Protein AF-A0A4V0I2Q4-F1 (afdb_monomer)

Foldseek 3Di:
DDDDPPPPVPPVVQCVQDWDFLVRCCVPQVQHSVNQVVCVVVVQWDWDQDPVRTTTTRPNSVVVCCVVVVDDRPPPPPCPDDDDDD

Nearest PDB structures (foldseek):
  6ama-assembly1_B  TM=7.730E-01  e=5.153E-02  Streptomyces venezuelae
  6amk-assembly1_B  TM=8.089E-01  e=1.285E-01  Streptomyces venezuelae
  4r4e-assembly1_B  TM=6.781E-01  e=1.285E-01  Bacillus subtilis subsp. subtilis str. 168
  5i44-assembly1_D  TM=6.642E-01  e=3.207E-01  Bacillus subtilis subsp. subtilis str. 168
  5i44-assembly4_F-2  TM=6.438E-01  e=4.744E-01  Bacillus subtilis subsp. subtilis str. 168

pLDDT: mean 71.23, std 17.17, range [42.06, 89.38]

Sequence (86 aa):
MGGTQMAEMGNAAIFASGSLTISGLEKEFSIKKTRAYVLMQEGKLPFSKAASGRRLIPRAAVMRLLAEGLVQQPHVTRVEAAHAGA

Structure (mmCIF, N/CA/C/O backbone):
data_AF-A0A4V0I2Q4-F1
#
_entry.id   AF-A0A4V0I2Q4-F1
#
loop_
_atom_site.group_PDB
_atom_site.id
_atom_site.type_sym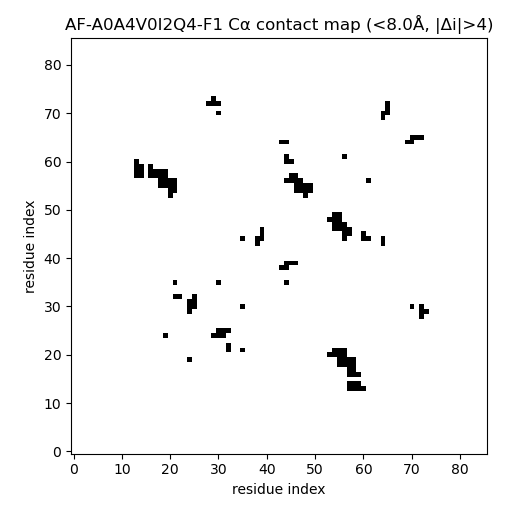bol
_atom_site.label_atom_id
_atom_site.label_alt_id
_atom_site.label_comp_id
_atom_site.label_asym_id
_atom_site.label_entity_id
_atom_site.label_seq_id
_atom_site.pdbx_PDB_ins_code
_atom_site.Cartn_x
_atom_site.Cartn_y
_atom_site.Cartn_z
_atom_site.occupancy
_atom_site.B_iso_or_equiv
_atom_site.auth_seq_id
_atom_site.auth_comp_id
_atom_site.auth_asym_id
_atom_site.auth_atom_id
_atom_site.pdbx_PDB_model_num
ATOM 1 N N . MET A 1 1 ? 7.777 -33.169 -20.187 1.00 42.97 1 MET A N 1
ATOM 2 C CA . MET A 1 1 ? 8.509 -31.904 -19.978 1.00 42.97 1 MET A CA 1
ATOM 3 C C . MET A 1 1 ? 7.699 -31.076 -19.000 1.00 42.97 1 MET A C 1
ATOM 5 O O . MET A 1 1 ? 6.633 -30.598 -19.358 1.00 42.97 1 MET A O 1
ATOM 9 N N . GLY A 1 2 ? 8.118 -31.077 -17.735 1.00 45.59 2 GLY A N 1
ATOM 10 C CA . GLY A 1 2 ? 7.490 -30.288 -16.678 1.00 45.59 2 GLY A CA 1
ATOM 11 C C . GLY A 1 2 ? 7.974 -28.841 -16.719 1.00 45.59 2 GLY A C 1
ATOM 12 O O . GLY A 1 2 ? 9.059 -28.570 -17.228 1.00 45.59 2 GLY A O 1
ATOM 13 N N . GLY A 1 3 ? 7.169 -27.932 -16.176 1.00 42.28 3 GLY A N 1
ATOM 14 C CA . GLY A 1 3 ? 7.564 -26.539 -15.989 1.00 42.28 3 GLY A CA 1
ATOM 15 C C . GLY A 1 3 ? 6.377 -25.588 -16.009 1.00 42.28 3 GLY A C 1
ATOM 16 O O . GLY A 1 3 ? 6.123 -24.926 -17.005 1.00 42.28 3 GLY A O 1
ATOM 17 N N . THR A 1 4 ? 5.629 -25.581 -14.907 1.00 50.44 4 THR A N 1
ATOM 18 C CA . THR A 1 4 ? 4.811 -24.473 -14.381 1.00 50.44 4 THR A CA 1
ATOM 19 C C . THR A 1 4 ? 4.907 -23.133 -15.135 1.00 50.44 4 THR A C 1
ATOM 21 O O . THR A 1 4 ? 5.810 -22.342 -14.886 1.00 50.44 4 THR A O 1
ATOM 24 N N . GLN A 1 5 ? 3.907 -22.831 -15.972 1.00 46.88 5 GLN A N 1
ATOM 25 C CA . GLN A 1 5 ? 3.683 -21.511 -16.597 1.00 46.88 5 GLN A CA 1
ATOM 26 C C . GLN A 1 5 ? 2.782 -20.576 -15.756 1.00 46.88 5 GLN A C 1
ATOM 28 O O . GLN A 1 5 ? 2.310 -19.555 -16.243 1.00 46.88 5 GLN A O 1
ATOM 33 N N . MET A 1 6 ? 2.520 -20.892 -14.483 1.00 48.31 6 MET A N 1
ATOM 34 C CA . MET A 1 6 ? 1.517 -20.176 -13.672 1.00 48.31 6 MET A CA 1
ATOM 35 C C . MET A 1 6 ? 2.044 -19.013 -12.808 1.00 48.31 6 MET A C 1
ATOM 37 O O . MET A 1 6 ? 1.249 -18.406 -12.097 1.00 48.31 6 MET A O 1
ATOM 41 N N . ALA A 1 7 ? 3.333 -18.655 -12.857 1.00 46.19 7 ALA A N 1
ATOM 42 C CA . ALA A 1 7 ? 3.898 -17.667 -11.921 1.00 46.19 7 ALA A CA 1
ATOM 43 C C . ALA A 1 7 ? 4.269 -16.289 -12.515 1.00 46.19 7 ALA A C 1
ATOM 45 O O . ALA A 1 7 ? 4.379 -15.330 -11.754 1.00 46.19 7 ALA A O 1
ATOM 46 N N . GLU A 1 8 ? 4.427 -16.132 -13.836 1.00 45.69 8 GLU A N 1
ATOM 47 C CA . GLU A 1 8 ? 4.896 -14.849 -14.408 1.00 45.69 8 GLU A CA 1
ATOM 48 C C . GLU A 1 8 ? 3.779 -13.873 -14.804 1.00 45.69 8 GLU A C 1
ATOM 50 O O . GLU A 1 8 ? 3.978 -12.658 -14.786 1.00 45.69 8 GLU A O 1
ATOM 55 N N . MET A 1 9 ? 2.563 -14.365 -15.055 1.00 42.06 9 MET A N 1
ATOM 56 C CA . MET A 1 9 ? 1.424 -13.514 -15.437 1.00 42.06 9 MET A CA 1
ATOM 57 C C . MET A 1 9 ? 0.930 -12.612 -14.286 1.00 42.06 9 MET A C 1
ATOM 59 O O . MET A 1 9 ? 0.141 -11.691 -14.490 1.00 42.06 9 MET A O 1
ATOM 63 N N . GLY A 1 10 ? 1.385 -12.876 -13.059 1.00 47.97 10 GLY A N 1
ATOM 64 C CA . GLY A 1 10 ? 0.890 -12.225 -11.855 1.00 47.97 10 GLY A CA 1
ATOM 65 C C . GLY A 1 10 ? 1.563 -10.908 -11.494 1.00 47.97 10 GLY A C 1
ATOM 66 O O . GLY A 1 10 ? 0.990 -10.211 -10.672 1.00 47.97 10 GLY A O 1
ATOM 67 N N . ASN A 1 11 ? 2.733 -10.553 -12.046 1.00 50.19 11 ASN A N 1
ATOM 68 C CA . ASN A 1 11 ? 3.527 -9.419 -11.534 1.00 50.19 11 ASN A CA 1
ATOM 69 C C . ASN A 1 11 ? 3.463 -8.170 -12.434 1.00 50.19 11 ASN A C 1
ATOM 71 O O . ASN A 1 11 ? 3.287 -7.055 -11.943 1.00 50.19 11 ASN A O 1
ATOM 75 N N . ALA A 1 12 ? 3.500 -8.348 -13.760 1.00 49.28 12 ALA A N 1
ATOM 76 C CA . ALA A 1 12 ? 3.354 -7.245 -14.716 1.00 49.28 12 ALA A CA 1
ATOM 77 C C . ALA A 1 12 ? 1.965 -6.578 -14.631 1.00 49.28 12 ALA A C 1
ATOM 79 O O . ALA A 1 12 ? 1.851 -5.353 -14.705 1.00 49.28 12 ALA A O 1
ATOM 80 N N . ALA A 1 13 ? 0.915 -7.367 -14.377 1.00 50.91 13 ALA A N 1
ATOM 81 C CA . ALA A 1 13 ? -0.447 -6.862 -14.215 1.00 50.91 13 ALA A CA 1
ATOM 82 C C . ALA A 1 13 ? -0.620 -5.960 -12.976 1.00 50.91 13 ALA A C 1
ATOM 84 O O . ALA A 1 13 ? -1.479 -5.082 -12.973 1.00 50.91 13 ALA A O 1
ATOM 85 N N . ILE A 1 14 ? 0.205 -6.124 -11.932 1.00 54.44 14 ILE A N 1
ATOM 86 C CA . ILE A 1 14 ? 0.060 -5.354 -10.685 1.00 54.44 14 ILE A CA 1
ATOM 87 C C . ILE A 1 14 ? 0.471 -3.888 -10.910 1.00 54.44 14 ILE A C 1
ATOM 89 O O . ILE A 1 14 ? -0.157 -2.981 -10.363 1.00 54.44 14 ILE A O 1
ATOM 93 N N . PHE A 1 15 ? 1.477 -3.641 -11.756 1.00 54.94 15 PHE A N 1
ATOM 94 C CA . PHE A 1 15 ? 1.955 -2.293 -12.093 1.00 54.94 15 PHE A CA 1
ATOM 95 C C . PHE A 1 15 ? 1.209 -1.641 -13.268 1.00 54.94 15 PHE A C 1
ATOM 97 O O . PHE A 1 15 ? 1.262 -0.418 -13.403 1.00 54.94 15 PHE A O 1
ATOM 104 N N . ALA A 1 16 ? 0.486 -2.420 -14.081 1.00 53.75 16 ALA A N 1
ATOM 105 C CA . ALA A 1 16 ? -0.281 -1.920 -15.226 1.00 53.75 16 ALA A CA 1
ATOM 106 C C . ALA A 1 16 ? -1.408 -0.948 -14.822 1.00 53.75 16 ALA A C 1
ATOM 108 O O . ALA A 1 16 ? -1.698 -0.002 -15.549 1.00 53.75 16 ALA A O 1
ATOM 109 N N . SER A 1 17 ? -1.991 -1.122 -13.631 1.00 58.66 17 SER A N 1
ATOM 110 C CA . SER A 1 17 ? -3.068 -0.265 -13.103 1.00 58.66 17 SER A CA 1
ATOM 111 C C . SER A 1 17 ? -2.583 1.051 -12.476 1.00 58.66 17 SER A C 1
ATOM 113 O O . SER A 1 17 ? -3.360 1.754 -11.830 1.00 58.66 17 SER A O 1
ATOM 115 N N . GLY A 1 18 ? -1.299 1.383 -12.630 1.00 75.19 18 GLY 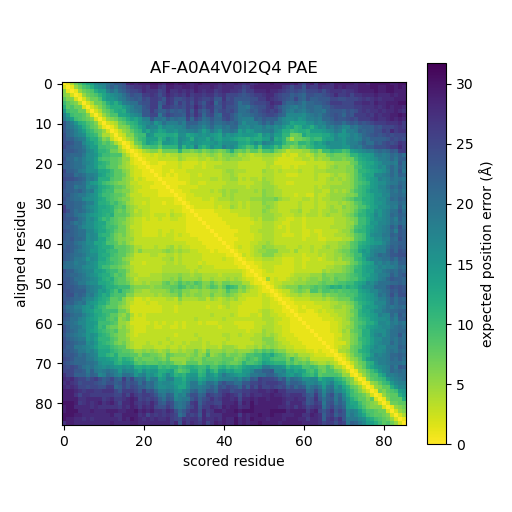A N 1
ATOM 116 C CA . GLY A 1 18 ? -0.685 2.565 -12.036 1.00 75.19 18 GLY A CA 1
ATOM 117 C C . GLY A 1 18 ? -0.042 2.304 -10.671 1.00 75.19 18 GLY A C 1
ATOM 118 O O . GLY A 1 18 ? -0.382 1.376 -9.931 1.00 75.19 18 GLY A O 1
ATOM 119 N N . SER A 1 19 ? 0.939 3.146 -10.347 1.00 83.62 19 SER A N 1
ATOM 120 C CA . SER A 1 19 ? 1.710 3.085 -9.103 1.00 83.62 19 SER A CA 1
ATOM 121 C C . SER A 1 19 ? 1.506 4.337 -8.268 1.00 83.62 19 SER A C 1
ATOM 123 O O . SER A 1 19 ? 1.423 5.445 -8.792 1.00 83.62 19 SER A O 1
ATOM 125 N N . LEU A 1 20 ? 1.498 4.161 -6.953 1.00 85.81 20 LEU A N 1
ATOM 126 C CA . LEU A 1 20 ? 1.302 5.216 -5.974 1.00 85.81 20 LEU A CA 1
ATOM 127 C C . LEU A 1 20 ? 2.549 5.400 -5.129 1.00 85.81 20 LEU A C 1
ATOM 129 O O . LEU A 1 20 ? 3.292 4.464 -4.846 1.00 85.81 20 LEU A O 1
ATOM 133 N N . THR A 1 21 ? 2.777 6.627 -4.688 1.00 88.69 21 THR A N 1
ATOM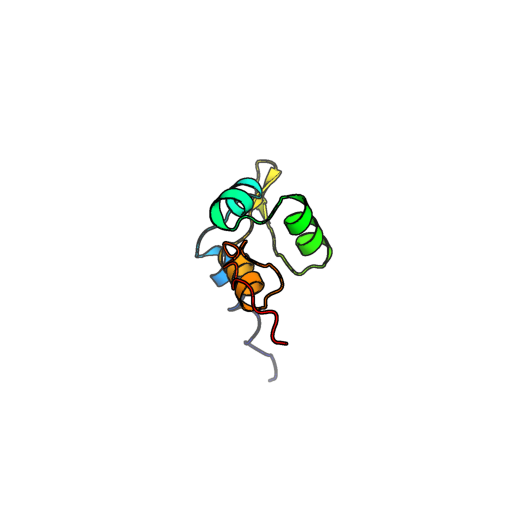 134 C CA . THR A 1 21 ? 3.768 6.877 -3.640 1.00 88.69 21 THR A CA 1
ATOM 135 C C . THR A 1 21 ? 3.164 6.569 -2.275 1.00 88.69 21 THR A C 1
ATOM 137 O O . THR A 1 21 ? 1.945 6.527 -2.132 1.00 88.69 21 THR A O 1
ATOM 140 N N . ILE A 1 22 ? 4.005 6.441 -1.246 1.00 85.56 22 ILE A N 1
ATOM 141 C CA . ILE A 1 22 ? 3.565 6.363 0.161 1.00 85.56 22 ILE A CA 1
ATOM 142 C C . ILE A 1 22 ? 2.521 7.449 0.486 1.00 85.56 22 ILE A C 1
ATOM 144 O O . ILE A 1 22 ? 1.504 7.161 1.106 1.00 85.56 22 ILE A O 1
ATOM 148 N N . SER A 1 23 ? 2.745 8.686 0.029 1.00 85.12 23 SER A N 1
ATOM 149 C CA . SER A 1 23 ? 1.815 9.801 0.245 1.00 85.12 23 SER A CA 1
ATOM 150 C C . SER A 1 23 ? 0.503 9.651 -0.530 1.00 85.12 23 SER A C 1
ATOM 152 O O . SER A 1 23 ? -0.541 10.065 -0.041 1.00 85.12 23 SER A O 1
ATOM 154 N N . GLY A 1 24 ? 0.535 9.064 -1.730 1.00 85.81 24 GLY A N 1
ATOM 155 C CA . GLY A 1 24 ? -0.683 8.736 -2.482 1.00 85.81 24 GLY A CA 1
ATOM 156 C C . GLY A 1 24 ? -1.497 7.635 -1.802 1.00 85.81 24 GLY A C 1
ATOM 157 O O . GLY A 1 24 ? -2.717 7.709 -1.749 1.00 85.81 24 GLY A O 1
ATOM 158 N N . LEU A 1 25 ? -0.811 6.668 -1.195 1.00 83.69 25 LEU A N 1
ATOM 159 C CA . LEU A 1 25 ? -1.411 5.556 -0.462 1.00 83.69 25 LEU A CA 1
ATOM 160 C C . LEU A 1 25 ? -2.195 6.032 0.771 1.00 83.69 25 LEU A C 1
ATOM 162 O O . LEU A 1 25 ? -3.291 5.546 1.041 1.00 83.69 25 LEU A O 1
ATOM 166 N N . GLU A 1 26 ? -1.670 7.036 1.473 1.00 85.25 26 GLU A N 1
ATOM 167 C CA . GLU A 1 26 ? -2.380 7.694 2.571 1.00 85.25 26 GLU A CA 1
ATOM 168 C C . GLU A 1 26 ? -3.585 8.504 2.070 1.00 85.25 26 GLU A C 1
ATOM 170 O O . GLU A 1 26 ? -4.661 8.411 2.644 1.00 85.25 26 GLU A O 1
ATOM 175 N N . LYS A 1 27 ? -3.453 9.247 0.965 1.00 83.75 27 LYS A N 1
ATOM 176 C CA . LYS A 1 27 ? -4.562 10.052 0.422 1.00 83.75 27 LYS A CA 1
ATOM 177 C C . LYS A 1 27 ? -5.713 9.214 -0.133 1.00 83.75 27 LYS A C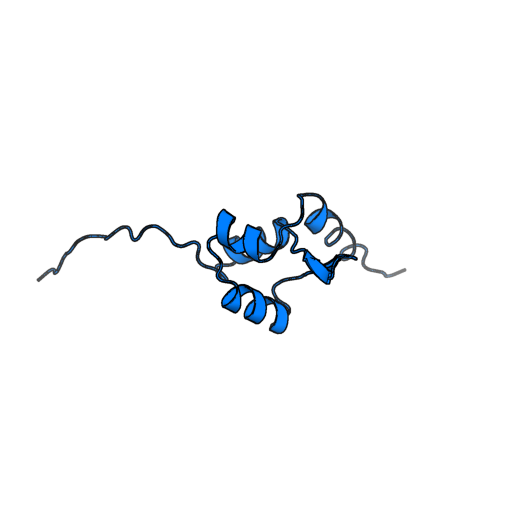 1
ATOM 179 O O . LYS A 1 27 ? -6.866 9.574 0.062 1.00 83.75 27 LYS A O 1
ATOM 184 N N . GLU A 1 28 ? -5.410 8.128 -0.838 1.00 82.31 28 GLU A N 1
ATOM 185 C CA . GLU A 1 28 ? -6.427 7.326 -1.528 1.00 82.31 28 GLU A CA 1
ATOM 186 C C . GLU A 1 28 ? -6.983 6.191 -0.674 1.00 82.31 28 GLU A C 1
ATOM 188 O O . GLU A 1 28 ? -8.161 5.867 -0.783 1.00 82.31 28 GLU A O 1
ATOM 193 N N . PHE A 1 29 ? -6.153 5.587 0.177 1.00 80.81 29 PHE A N 1
ATOM 194 C CA . PHE A 1 29 ? -6.537 4.411 0.963 1.00 80.81 29 PHE A CA 1
ATOM 195 C C . PHE A 1 29 ? -6.492 4.652 2.468 1.00 80.81 29 PHE A C 1
ATOM 197 O O . PHE A 1 29 ? -6.799 3.742 3.234 1.00 80.81 29 PHE A O 1
ATOM 204 N N . SER A 1 30 ? -6.107 5.858 2.909 1.00 81.62 30 SER A N 1
ATOM 205 C CA . SER A 1 30 ? -5.960 6.206 4.331 1.00 81.62 30 SER A CA 1
ATOM 206 C C . SER A 1 30 ? -5.041 5.257 5.104 1.00 81.62 30 SER A C 1
ATOM 208 O O . SER A 1 30 ? -5.142 5.089 6.320 1.00 81.62 30 SER A O 1
ATOM 210 N N . ILE A 1 31 ? -4.087 4.655 4.397 1.00 84.50 31 ILE A N 1
ATOM 211 C CA . ILE A 1 31 ? -3.078 3.785 4.987 1.00 84.50 31 ILE A CA 1
ATOM 212 C C . ILE A 1 31 ? -1.913 4.667 5.406 1.00 84.50 31 ILE A C 1
ATOM 214 O O . ILE A 1 31 ? -1.167 5.184 4.572 1.00 84.50 31 ILE A O 1
ATOM 218 N N . LYS A 1 32 ? -1.743 4.817 6.720 1.00 86.38 32 LYS A N 1
ATOM 219 C CA . LYS A 1 32 ? -0.642 5.598 7.287 1.00 86.38 32 LYS A CA 1
ATOM 220 C C . LYS A 1 32 ? 0.704 5.064 6.817 1.00 86.38 32 LYS A C 1
ATOM 222 O O . LYS A 1 32 ? 0.924 3.848 6.765 1.00 86.38 32 LYS A O 1
ATOM 227 N N . LYS A 1 33 ? 1.649 5.987 6.619 1.00 87.25 33 LYS A N 1
ATOM 228 C CA . LYS A 1 33 ? 3.052 5.696 6.292 1.00 87.25 33 LYS A CA 1
ATOM 229 C C . LYS A 1 33 ? 3.613 4.515 7.096 1.00 87.25 33 LYS A C 1
ATOM 231 O O . LYS A 1 33 ? 4.095 3.556 6.503 1.00 87.25 33 LYS A O 1
ATOM 236 N N . THR A 1 34 ? 3.495 4.539 8.425 1.00 87.06 34 THR A N 1
ATOM 237 C CA . THR A 1 34 ? 4.010 3.483 9.318 1.00 87.06 34 THR A CA 1
ATOM 238 C C . THR A 1 34 ? 3.466 2.097 8.976 1.00 87.06 34 THR A C 1
ATOM 240 O O . THR A 1 34 ? 4.236 1.145 8.887 1.00 87.06 34 THR A O 1
ATOM 243 N N . ARG A 1 35 ? 2.157 1.977 8.717 1.00 85.50 35 ARG A N 1
ATOM 244 C CA . ARG A 1 35 ? 1.530 0.696 8.368 1.00 85.50 35 ARG A CA 1
ATOM 245 C C . ARG A 1 35 ? 2.018 0.193 7.013 1.00 85.50 35 ARG A C 1
ATOM 247 O O . ARG A 1 35 ? 2.323 -0.988 6.892 1.00 85.50 35 ARG A O 1
ATOM 254 N N . ALA A 1 36 ? 2.167 1.085 6.033 1.00 86.50 36 ALA A N 1
ATOM 255 C CA . ALA A 1 36 ? 2.750 0.732 4.743 1.00 86.50 36 ALA 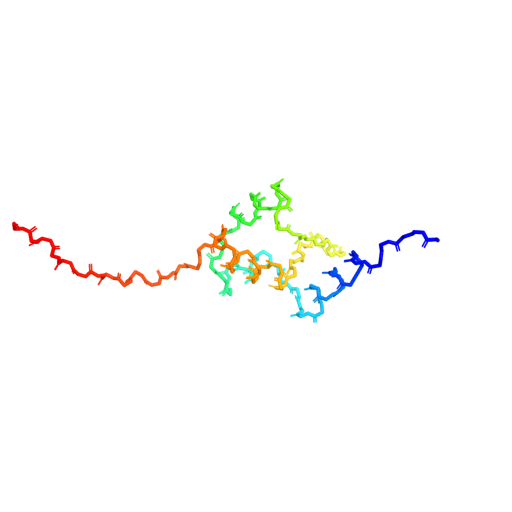A CA 1
ATOM 256 C C . ALA A 1 36 ? 4.184 0.186 4.896 1.00 86.50 36 ALA A C 1
ATOM 258 O O . ALA A 1 36 ? 4.506 -0.833 4.295 1.00 86.50 36 ALA A O 1
ATOM 259 N N . TYR A 1 37 ? 5.026 0.796 5.741 1.00 87.69 37 TYR A N 1
ATOM 260 C CA . TYR A 1 37 ? 6.376 0.276 6.016 1.00 87.69 37 TYR A CA 1
ATOM 261 C C . TYR A 1 37 ? 6.366 -1.104 6.672 1.00 87.69 37 TYR A C 1
ATOM 263 O O . TYR A 1 37 ? 7.178 -1.942 6.292 1.00 87.69 37 TYR A O 1
ATOM 271 N N . VAL A 1 38 ? 5.467 -1.344 7.629 1.00 89.38 38 VAL A N 1
ATOM 272 C CA . VAL A 1 38 ? 5.328 -2.660 8.271 1.00 89.38 38 VAL A CA 1
ATOM 273 C C . VAL A 1 38 ? 4.976 -3.720 7.228 1.00 89.38 38 VAL A C 1
ATOM 275 O O . VAL A 1 38 ? 5.673 -4.720 7.125 1.00 89.38 38 VAL A O 1
ATOM 278 N N . LEU A 1 39 ? 3.993 -3.452 6.366 1.00 86.62 39 LEU A N 1
ATOM 279 C CA . LEU A 1 39 ? 3.590 -4.386 5.310 1.00 86.62 39 LEU A CA 1
ATOM 280 C C . LEU A 1 39 ? 4.703 -4.639 4.283 1.00 86.62 39 LEU A C 1
ATOM 282 O O . LEU A 1 39 ? 4.811 -5.744 3.756 1.00 86.62 39 LEU A O 1
ATOM 286 N N . MET A 1 40 ? 5.544 -3.637 4.008 1.00 88.50 40 MET A N 1
ATOM 287 C CA . MET A 1 40 ? 6.739 -3.816 3.176 1.00 88.50 40 MET A CA 1
ATOM 288 C C . MET A 1 40 ? 7.776 -4.714 3.853 1.00 88.50 40 MET A C 1
ATOM 290 O O . MET A 1 40 ? 8.373 -5.548 3.180 1.00 88.50 40 MET A O 1
ATOM 294 N N . GLN A 1 41 ? 8.005 -4.550 5.161 1.00 87.44 41 GLN A N 1
ATOM 295 C CA . GLN A 1 41 ? 8.943 -5.395 5.909 1.00 87.44 41 GLN A CA 1
ATOM 296 C C . GLN A 1 41 ? 8.439 -6.831 6.061 1.00 87.44 41 GLN A C 1
ATOM 298 O O . GLN A 1 41 ? 9.228 -7.763 5.972 1.00 87.44 41 GLN A O 1
ATOM 303 N N . GLU A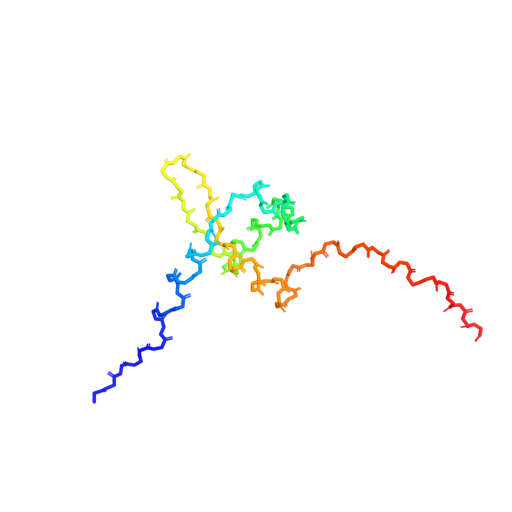 1 42 ? 7.130 -7.017 6.220 1.00 85.12 42 GLU A N 1
ATOM 304 C CA . GLU A 1 42 ? 6.497 -8.339 6.242 1.00 85.12 42 GLU A CA 1
ATOM 305 C C . GLU A 1 42 ? 6.464 -9.019 4.858 1.00 85.12 42 GLU A C 1
ATOM 307 O O . GLU A 1 42 ? 5.971 -10.137 4.742 1.00 85.12 42 GLU A O 1
ATOM 312 N N . GLY A 1 43 ? 6.928 -8.354 3.791 1.00 84.38 43 GLY A N 1
ATOM 313 C CA . GLY A 1 43 ? 6.883 -8.878 2.421 1.00 84.38 43 GLY A CA 1
ATOM 314 C C . GLY A 1 43 ? 5.476 -8.935 1.812 1.00 84.38 43 GLY A C 1
ATOM 315 O O . GLY A 1 43 ? 5.295 -9.482 0.728 1.00 84.38 43 GLY A O 1
ATOM 316 N N . LYS A 1 44 ? 4.479 -8.351 2.484 1.00 84.56 44 LYS A N 1
ATOM 317 C CA . LYS A 1 44 ? 3.068 -8.341 2.066 1.00 84.56 44 LYS A CA 1
ATOM 318 C C . LYS A 1 44 ? 2.756 -7.229 1.067 1.00 84.56 44 LYS A C 1
ATOM 320 O O . LYS A 1 44 ? 1.819 -7.349 0.286 1.00 84.56 44 LYS A O 1
ATOM 325 N N . LEU A 1 45 ? 3.527 -6.138 1.081 1.00 87.00 45 LEU A N 1
ATOM 326 C CA . LEU A 1 45 ? 3.355 -5.013 0.162 1.00 87.00 45 LEU A CA 1
ATOM 327 C C . LEU A 1 45 ? 4.560 -4.888 -0.784 1.00 87.00 45 LEU A C 1
ATOM 329 O O . LEU A 1 45 ? 5.604 -4.375 -0.366 1.00 87.00 45 LEU A O 1
ATOM 333 N N . PRO A 1 46 ? 4.432 -5.304 -2.057 1.00 86.56 46 PRO A N 1
ATOM 334 C CA . PRO A 1 46 ? 5.482 -5.101 -3.043 1.00 86.56 46 PRO A CA 1
ATOM 335 C C . PRO A 1 46 ? 5.669 -3.607 -3.325 1.00 86.56 46 PRO A C 1
ATOM 337 O O . PRO A 1 46 ? 4.713 -2.831 -3.354 1.00 86.56 46 PRO A O 1
ATOM 340 N N . PHE A 1 47 ? 6.913 -3.196 -3.551 1.00 88.12 47 PHE A N 1
ATOM 341 C CA . PHE A 1 47 ? 7.250 -1.838 -3.959 1.00 88.12 47 PHE A CA 1
ATOM 342 C C . PHE A 1 47 ? 8.455 -1.849 -4.899 1.00 88.12 47 PHE A C 1
ATOM 344 O O . PHE A 1 47 ? 9.336 -2.700 -4.800 1.00 88.12 47 PHE A O 1
ATOM 351 N N . SER A 1 48 ? 8.521 -0.854 -5.774 1.00 84.25 48 SER A N 1
ATOM 352 C CA . SER A 1 48 ? 9.679 -0.567 -6.616 1.00 84.25 48 SER A CA 1
ATOM 353 C C . SER A 1 48 ? 10.287 0.770 -6.221 1.00 84.25 48 SER A C 1
ATOM 355 O O . SER A 1 48 ? 9.608 1.666 -5.716 1.00 84.25 48 SER A O 1
ATOM 357 N N . LYS A 1 49 ? 11.589 0.929 -6.438 1.00 84.75 49 LYS A N 1
ATOM 358 C CA . LYS A 1 49 ? 12.286 2.187 -6.174 1.00 84.75 49 LYS A CA 1
ATOM 359 C C . LYS A 1 49 ? 12.442 2.943 -7.491 1.00 84.75 49 LYS A C 1
ATOM 361 O O . LYS A 1 49 ? 13.064 2.439 -8.418 1.00 84.75 49 LYS A O 1
ATOM 366 N N . ALA A 1 50 ? 11.861 4.134 -7.579 1.00 83.38 50 ALA A N 1
ATOM 367 C CA . ALA A 1 50 ? 12.057 5.023 -8.716 1.00 83.38 50 ALA A CA 1
ATOM 368 C C . ALA A 1 50 ? 13.487 5.583 -8.723 1.00 83.38 50 ALA A C 1
ATOM 370 O O . ALA A 1 50 ? 14.120 5.685 -7.669 1.00 83.38 50 ALA A O 1
ATOM 371 N N . ALA A 1 51 ? 13.950 6.052 -9.885 1.00 80.44 51 ALA A N 1
ATOM 372 C CA . ALA A 1 51 ? 15.241 6.737 -10.022 1.00 80.44 51 ALA A CA 1
ATOM 373 C C . ALA A 1 51 ? 15.372 7.960 -9.089 1.00 80.44 51 ALA A C 1
ATOM 375 O O . ALA A 1 51 ? 16.453 8.263 -8.601 1.00 80.44 51 ALA A O 1
ATOM 376 N N . SER A 1 52 ? 14.252 8.608 -8.750 1.00 80.44 52 SER A N 1
ATOM 377 C CA . SER A 1 52 ? 14.180 9.711 -7.779 1.00 80.44 52 SER A CA 1
ATOM 378 C C . SER A 1 52 ? 14.318 9.284 -6.307 1.00 80.44 52 SER A C 1
ATOM 380 O O . SER A 1 52 ? 14.175 10.109 -5.409 1.00 80.44 52 SER A O 1
ATOM 382 N N . GLY A 1 53 ? 14.508 7.991 -6.026 1.00 82.31 53 GLY A N 1
ATOM 383 C CA . GLY A 1 53 ? 14.555 7.428 -4.673 1.00 82.31 53 GLY A CA 1
ATOM 384 C C . GLY A 1 53 ? 13.182 7.208 -4.025 1.00 82.31 53 GLY A C 1
ATOM 385 O O . GLY A 1 53 ? 13.101 6.631 -2.937 1.00 82.31 53 GLY A O 1
ATOM 386 N N . ARG A 1 54 ? 12.092 7.618 -4.686 1.00 83.00 54 ARG A N 1
ATOM 387 C CA . ARG A 1 54 ? 10.719 7.413 -4.206 1.00 83.00 54 ARG A CA 1
ATOM 388 C C . ARG A 1 54 ? 10.311 5.945 -4.321 1.00 83.00 54 ARG A C 1
ATOM 390 O O . ARG A 1 54 ? 10.652 5.273 -5.290 1.00 83.00 54 ARG A O 1
ATOM 397 N N . ARG A 1 55 ? 9.546 5.457 -3.342 1.00 86.25 55 ARG A N 1
ATOM 398 C CA . ARG A 1 55 ? 8.944 4.117 -3.385 1.00 86.25 55 ARG A CA 1
ATOM 399 C C . ARG A 1 55 ? 7.615 4.186 -4.122 1.00 86.25 55 ARG A C 1
ATOM 401 O O . ARG A 1 55 ? 6.739 4.956 -3.728 1.00 86.25 55 ARG A O 1
ATOM 408 N N . LEU A 1 56 ? 7.516 3.400 -5.181 1.00 87.31 56 LEU A N 1
ATOM 409 C CA . LEU A 1 56 ? 6.342 3.217 -6.012 1.00 87.31 56 LEU A CA 1
ATOM 410 C C . LEU A 1 56 ? 5.681 1.907 -5.623 1.00 87.31 56 LEU A C 1
ATOM 412 O O . LEU A 1 56 ? 6.317 0.858 -5.597 1.00 87.31 56 LEU A O 1
ATOM 416 N N . ILE A 1 57 ? 4.411 1.995 -5.284 1.00 88.69 57 ILE A N 1
ATOM 417 C CA . ILE A 1 57 ? 3.630 0.913 -4.722 1.00 88.69 57 ILE A CA 1
ATOM 418 C C . ILE A 1 57 ? 2.492 0.667 -5.701 1.00 88.69 57 ILE A C 1
ATOM 420 O O . ILE A 1 57 ? 1.703 1.581 -5.954 1.00 88.69 57 ILE A O 1
ATOM 424 N N . PRO A 1 58 ? 2.409 -0.522 -6.296 1.00 86.81 58 PRO A N 1
ATOM 425 C CA . PRO A 1 58 ? 1.409 -0.784 -7.305 1.00 86.81 58 PRO A CA 1
ATOM 426 C C . PRO A 1 58 ? 0.011 -0.804 -6.679 1.00 86.81 58 PRO A C 1
ATOM 428 O O . PRO A 1 58 ? -0.232 -1.455 -5.657 1.00 86.81 58 PRO A O 1
ATOM 431 N N . ARG A 1 59 ? -0.929 -0.089 -7.306 1.00 85.44 59 ARG A N 1
ATOM 432 C CA . ARG A 1 59 ? -2.288 0.101 -6.777 1.00 85.44 59 ARG A CA 1
ATOM 433 C C . ARG A 1 59 ? -3.022 -1.227 -6.589 1.00 85.44 59 ARG A C 1
ATOM 435 O O . ARG A 1 59 ? -3.718 -1.411 -5.593 1.00 85.44 59 ARG A O 1
ATOM 442 N N . ALA A 1 60 ? -2.820 -2.173 -7.506 1.00 83.31 60 ALA A N 1
ATOM 443 C CA . ALA A 1 60 ? -3.447 -3.487 -7.434 1.00 83.31 60 ALA A CA 1
ATOM 444 C C . ALA A 1 60 ? -2.985 -4.300 -6.212 1.00 83.31 60 ALA A C 1
ATOM 446 O O . ALA A 1 60 ? -3.791 -5.017 -5.629 1.00 83.31 60 ALA A O 1
ATOM 447 N N . ALA A 1 61 ? -1.735 -4.158 -5.758 1.00 85.12 61 ALA A N 1
ATOM 448 C CA . ALA A 1 61 ? -1.291 -4.836 -4.539 1.00 85.12 61 ALA A CA 1
ATOM 449 C C . ALA A 1 61 ? -1.997 -4.285 -3.295 1.00 85.12 61 ALA A C 1
ATOM 451 O O . ALA A 1 61 ? -2.415 -5.048 -2.432 1.00 85.12 61 ALA A O 1
ATOM 452 N N . VAL A 1 62 ? -2.198 -2.965 -3.233 1.00 85.38 62 VAL A N 1
ATOM 453 C CA . VAL A 1 62 ? -2.953 -2.334 -2.142 1.00 85.38 62 VAL A CA 1
ATOM 454 C C . VAL A 1 62 ? -4.409 -2.804 -2.146 1.00 85.38 62 VAL A C 1
ATOM 456 O O . VAL A 1 62 ? -4.940 -3.145 -1.095 1.00 85.38 62 VAL A O 1
ATOM 459 N N . MET A 1 63 ? -5.031 -2.897 -3.325 1.00 83.00 63 MET A N 1
ATOM 460 C CA . MET A 1 63 ? -6.379 -3.458 -3.483 1.00 83.00 63 MET A CA 1
ATOM 461 C C . MET A 1 63 ? -6.481 -4.897 -2.971 1.00 83.00 63 MET A C 1
ATOM 463 O O . MET A 1 63 ? -7.453 -5.231 -2.301 1.00 83.00 63 MET A O 1
ATOM 467 N N . ARG A 1 64 ? -5.478 -5.742 -3.243 1.00 83.19 64 ARG A N 1
ATOM 468 C CA . ARG A 1 64 ? -5.449 -7.118 -2.721 1.00 83.19 64 ARG A CA 1
ATOM 469 C C . ARG A 1 64 ? -5.357 -7.136 -1.200 1.00 83.19 64 ARG A C 1
ATOM 471 O O . ARG A 1 64 ? -6.165 -7.802 -0.574 1.00 83.19 64 ARG A O 1
ATOM 478 N N . LEU A 1 65 ? -4.492 -6.314 -0.607 1.00 83.94 65 LEU A N 1
ATOM 479 C CA . LEU A 1 65 ? -4.394 -6.202 0.854 1.00 83.94 65 LEU A CA 1
ATOM 480 C C . LEU A 1 65 ? -5.690 -5.712 1.513 1.00 83.94 65 LEU A C 1
ATOM 482 O O . LEU A 1 65 ? -5.996 -6.124 2.631 1.00 83.94 65 LEU A O 1
ATOM 486 N N . LEU A 1 66 ? -6.440 -4.839 0.835 1.00 81.62 66 LEU A N 1
ATOM 487 C CA . LEU A 1 66 ? -7.775 -4.423 1.269 1.00 81.62 66 LEU A CA 1
ATOM 488 C C . LEU A 1 66 ? -8.778 -5.579 1.170 1.00 81.62 66 LEU A C 1
ATOM 490 O O . LEU A 1 66 ? -9.536 -5.802 2.109 1.00 81.62 66 LEU A O 1
ATOM 494 N N . ALA A 1 67 ? -8.764 -6.329 0.065 1.00 80.38 67 ALA A N 1
ATOM 495 C CA . ALA A 1 67 ? -9.633 -7.490 -0.133 1.00 80.38 67 ALA A CA 1
ATOM 496 C C . ALA A 1 67 ? -9.334 -8.628 0.861 1.00 80.38 67 ALA A C 1
ATOM 498 O O . ALA A 1 67 ? -10.250 -9.296 1.326 1.00 80.38 67 ALA A O 1
ATOM 499 N N . GLU A 1 68 ? -8.066 -8.814 1.228 1.00 80.75 68 GLU A N 1
ATOM 500 C CA . GLU A 1 68 ? -7.614 -9.777 2.239 1.00 80.75 68 GLU A CA 1
ATOM 501 C C . GLU A 1 68 ? -7.861 -9.293 3.681 1.00 80.75 68 GLU A C 1
ATOM 503 O O . GLU A 1 68 ? -7.581 -10.018 4.633 1.00 80.75 68 GLU A O 1
ATOM 508 N N . GLY A 1 69 ? -8.354 -8.062 3.874 1.00 77.38 69 GLY A N 1
ATOM 509 C CA . GLY A 1 69 ? -8.613 -7.485 5.198 1.00 77.38 69 GLY A CA 1
ATOM 510 C C . GLY A 1 69 ? -7.351 -7.167 6.011 1.00 77.38 69 GLY A C 1
ATOM 511 O O . GLY A 1 69 ? -7.437 -6.818 7.187 1.00 77.38 69 GLY A O 1
ATOM 512 N N . LEU A 1 70 ? -6.164 -7.248 5.399 1.00 72.00 70 LEU A N 1
ATOM 513 C CA . LEU A 1 70 ? -4.876 -6.947 6.040 1.00 72.00 70 LEU A CA 1
ATOM 514 C C . LEU A 1 70 ? -4.693 -5.451 6.308 1.00 72.00 70 LEU A C 1
ATOM 516 O O . LEU A 1 70 ? -3.883 -5.039 7.156 1.00 72.00 70 LEU A O 1
ATOM 520 N N . VAL A 1 71 ? -5.455 -4.636 5.581 1.00 69.06 71 VAL A N 1
ATOM 521 C CA . VAL A 1 71 ? -5.592 -3.214 5.829 1.00 69.06 71 VAL A CA 1
ATOM 522 C C . VAL A 1 71 ? -7.068 -2.870 5.880 1.00 69.06 71 VAL A C 1
ATOM 524 O O . VAL A 1 71 ? -7.814 -3.140 4.946 1.00 69.06 71 VAL A O 1
ATOM 527 N N . GLN A 1 72 ? -7.485 -2.262 6.982 1.00 62.47 72 GLN A N 1
ATOM 528 C CA . GLN A 1 72 ? -8.815 -1.691 7.076 1.00 62.47 72 GLN A CA 1
ATOM 529 C C . GLN A 1 72 ? -8.778 -0.337 6.374 1.00 62.47 72 GLN A C 1
ATOM 531 O O . GLN A 1 72 ? -7.962 0.523 6.720 1.00 62.47 72 GLN A O 1
ATOM 536 N N . GLN A 1 73 ? -9.660 -0.138 5.391 1.00 58.78 73 GLN A N 1
ATOM 537 C CA . GLN A 1 73 ? -10.081 1.229 5.099 1.00 58.78 73 GLN A CA 1
ATOM 538 C C . GLN A 1 73 ? -10.623 1.792 6.416 1.00 58.78 73 GLN A C 1
ATOM 540 O O . GLN A 1 73 ? -11.242 1.039 7.170 1.00 58.78 73 GLN A O 1
ATOM 545 N N . PRO A 1 74 ? -10.397 3.068 6.755 1.00 53.38 74 PRO A N 1
ATOM 546 C CA . PRO A 1 74 ? -11.177 3.697 7.800 1.00 53.38 74 PRO A CA 1
ATOM 547 C C . PRO A 1 74 ? -12.611 3.736 7.287 1.00 53.38 74 PRO A C 1
ATOM 549 O O . PRO A 1 74 ? -13.057 4.681 6.643 1.00 53.38 74 PRO A O 1
ATOM 552 N N . HIS A 1 75 ? -13.323 2.642 7.520 1.00 49.62 75 HIS A N 1
ATOM 553 C CA . HIS A 1 75 ? -14.756 2.628 7.527 1.00 49.62 75 HIS A CA 1
ATOM 554 C C . HIS A 1 75 ? -15.102 3.741 8.503 1.00 49.62 75 HIS A C 1
ATOM 556 O O . HIS A 1 75 ? -14.724 3.683 9.676 1.00 49.62 75 HIS A O 1
ATOM 562 N N . VAL A 1 76 ? -15.732 4.794 7.978 1.00 49.56 76 VAL A N 1
ATOM 563 C CA . VAL A 1 76 ? -16.593 5.680 8.751 1.00 49.56 76 VAL A CA 1
ATOM 564 C C . VAL A 1 76 ? -17.229 4.785 9.790 1.00 49.56 76 VAL A C 1
ATOM 566 O O . VAL A 1 76 ? -17.887 3.813 9.411 1.00 49.56 76 VAL A O 1
ATOM 569 N N . THR A 1 77 ? -16.922 5.023 11.062 1.00 44.50 77 THR A N 1
ATOM 570 C CA . THR A 1 77 ? -17.571 4.336 12.163 1.00 44.50 77 THR A CA 1
ATOM 571 C C . THR A 1 77 ? -19.057 4.503 11.900 1.00 44.50 77 THR A C 1
ATOM 573 O O . THR A 1 77 ? -19.621 5.562 12.175 1.00 44.50 77 THR A O 1
ATOM 576 N N . ARG A 1 78 ? -19.710 3.495 11.311 1.00 49.00 78 ARG A N 1
ATOM 577 C CA . ARG A 1 78 ? -21.133 3.348 11.507 1.00 49.00 78 ARG A CA 1
ATOM 578 C C . ARG A 1 78 ? -21.177 3.007 12.974 1.00 49.00 78 ARG A C 1
ATOM 580 O O . ARG A 1 78 ? -20.873 1.890 13.378 1.00 49.00 78 ARG A O 1
ATOM 587 N N . VAL A 1 79 ? -21.390 4.053 13.759 1.00 48.47 79 VAL A N 1
ATOM 588 C CA . VAL A 1 79 ? -21.915 3.962 15.100 1.00 48.47 79 VAL A CA 1
ATOM 589 C C . VAL A 1 79 ? -23.212 3.184 14.900 1.00 48.47 79 VAL A C 1
ATOM 591 O O . VAL A 1 79 ? -24.250 3.760 14.592 1.00 48.47 79 VAL A O 1
ATOM 594 N N . GLU A 1 80 ? -23.124 1.854 14.920 1.00 48.12 80 GLU A N 1
ATOM 595 C CA . GLU A 1 80 ? -24.244 1.015 15.308 1.00 48.12 80 GLU A CA 1
ATOM 596 C C . GLU A 1 80 ? -24.494 1.443 16.743 1.00 48.12 80 GLU A C 1
ATOM 598 O O . GLU A 1 80 ? -23.769 1.110 17.683 1.00 48.12 80 GLU A O 1
ATOM 603 N N . ALA A 1 81 ? -25.412 2.396 16.829 1.00 50.22 81 ALA A N 1
ATOM 604 C CA . ALA A 1 81 ? -25.911 2.949 18.048 1.00 50.22 81 ALA A CA 1
ATOM 605 C C . ALA A 1 81 ? -26.371 1.793 18.936 1.00 50.22 81 ALA A C 1
ATOM 607 O O . ALA A 1 81 ? -27.108 0.916 18.501 1.00 50.22 81 ALA A O 1
ATOM 608 N N . ALA A 1 82 ? -25.906 1.835 20.179 1.00 55.38 82 ALA A N 1
ATOM 609 C CA . ALA A 1 82 ? -26.720 1.600 21.358 1.00 55.38 82 ALA A CA 1
ATOM 610 C C . ALA A 1 82 ? -27.872 0.587 21.216 1.00 55.38 82 ALA A C 1
ATOM 612 O O . ALA A 1 82 ? -28.988 0.958 20.871 1.00 55.38 82 ALA A O 1
ATOM 613 N N . HIS A 1 83 ? -27.629 -0.642 21.662 1.00 44.56 83 HIS A N 1
ATOM 614 C CA . HIS A 1 83 ? -28.522 -1.338 22.597 1.00 44.56 83 HIS A CA 1
ATOM 615 C C . HIS A 1 83 ? -27.703 -2.499 23.196 1.00 44.56 83 HIS A C 1
ATOM 617 O O . HIS A 1 83 ? -27.301 -3.392 22.468 1.00 44.56 83 HIS A O 1
ATOM 623 N N . ALA A 1 84 ? -27.265 -2.540 24.456 1.00 49.34 84 ALA A N 1
ATOM 624 C CA . ALA A 1 84 ? -27.971 -2.227 25.695 1.00 49.34 84 ALA A CA 1
ATOM 625 C C . ALA A 1 84 ? -29.389 -2.825 25.753 1.00 49.34 84 ALA A C 1
ATOM 627 O O . ALA A 1 84 ? -30.311 -2.139 26.171 1.00 49.34 84 ALA A O 1
ATOM 628 N 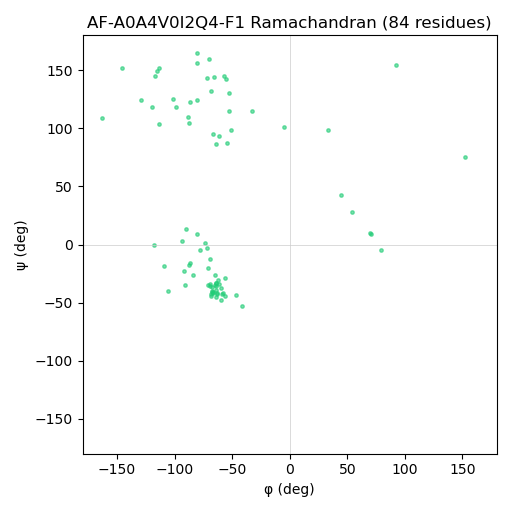N . GLY A 1 85 ? -29.562 -4.081 25.325 1.00 49.88 85 GLY A N 1
ATOM 62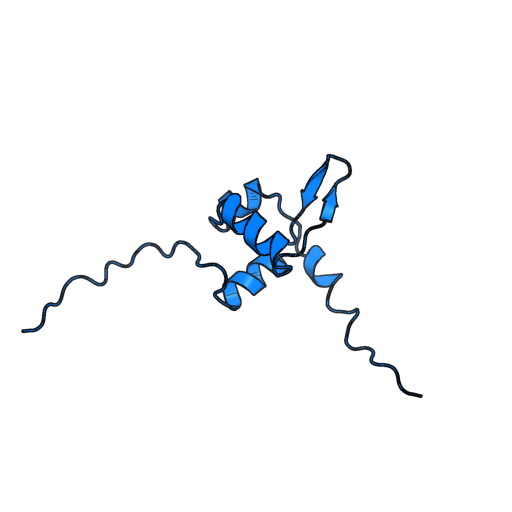9 C CA . GLY A 1 85 ? -30.577 -4.960 25.922 1.00 49.88 85 GLY A CA 1
ATOM 630 C C . GLY A 1 85 ? -29.913 -5.637 27.125 1.00 49.88 85 GLY A C 1
ATOM 631 O O . GLY A 1 85 ? -28.879 -6.274 26.941 1.00 49.88 85 GLY A O 1
ATOM 632 N N . ALA A 1 86 ? -30.223 -5.230 28.357 1.00 43.81 86 ALA A N 1
ATOM 633 C CA . ALA A 1 86 ? -31.424 -5.594 29.122 1.00 43.81 86 ALA A CA 1
ATOM 634 C C . ALA A 1 86 ? -31.380 -7.066 29.543 1.00 43.81 86 ALA A C 1
ATOM 636 O O . ALA A 1 86 ? -31.454 -7.935 28.648 1.00 43.81 86 ALA A O 1
#

Radius of gyration: 17.43 Å; Cα contacts (8 Å, |Δi|>4): 75; chains: 1; bounding box: 47×42×49 Å

Secondary structure (DSSP, 8-state):
-----SSSHHHHHHHHT-EEEHHHHHHHH---HHHHHHHHHTT-S--EE-TTSPEEEEHHHHHHHHHTTSS---------------

Solvent-accessible surface area (backbone atoms only — not comparable to full-atom values): 5400 Å² total; per-residue (Å²): 138,86,76,86,82,81,71,68,77,67,58,65,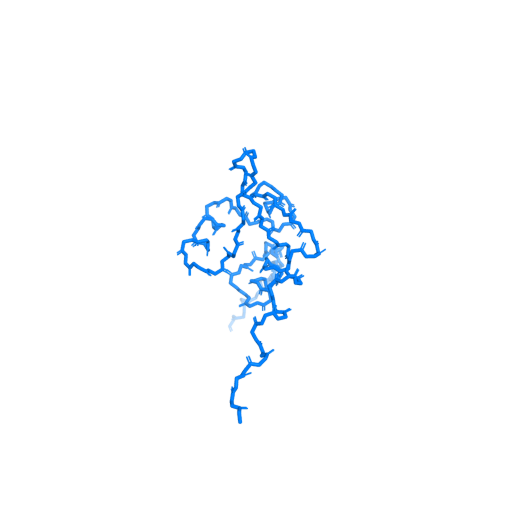60,29,51,71,74,38,66,32,40,61,70,47,40,30,73,75,49,62,44,50,61,71,58,55,52,51,33,39,74,71,66,73,42,71,70,46,76,44,96,88,70,46,53,35,29,29,45,48,52,55,52,48,37,44,74,70,60,79,40,71,62,80,66,73,79,75,73,77,70,87,72,89,76,129

Mean predicted aligned error: 12.23 Å